Protein AF-A0A7V9THM0-F1 (afdb_monomer)

Secondary structure (DSSP, 8-state):
------SHHHHHHHHHHHHHHHHHHHTTS--TTSSS---TT---HHHHHHHHHHHHTS-TT--EEE-HHHHTTSPP-TTEEESSSTT--TT-EEEEETT--TTS-HHHHHHHHHHHHHHHHTTSEEEEEEETTEEEEEEE------

Nearest PDB structures (foldseek):
  9e71-assembly1_BW  TM=4.879E-01  e=3.761E-01  Pyrobaculum calidifontis JCM 11548
  8rod-assembly1_B  TM=6.590E-01  e=3.136E+00  Homo sapiens
  8ro6-assembly1_B  TM=6.345E-01  e=3.136E+00  Homo sapiens
  8roa-assembly2_D  TM=6.406E-01  e=2.747E+00  Homo sapiens
  8cbj-assembly1_Z  TM=5.060E-01  e=6.946E+00  Saccharomyces cerevisiae W303

Structure (mmCIF, N/CA/C/O backbone):
data_AF-A0A7V9THM0-F1
#
_entry.id   AF-A0A7V9THM0-F1
#
loop_
_atom_site.group_PDB
_atom_site.id
_atom_site.type_symbol
_atom_site.label_atom_id
_atom_site.label_alt_id
_atom_site.label_comp_id
_atom_site.label_asym_id
_ato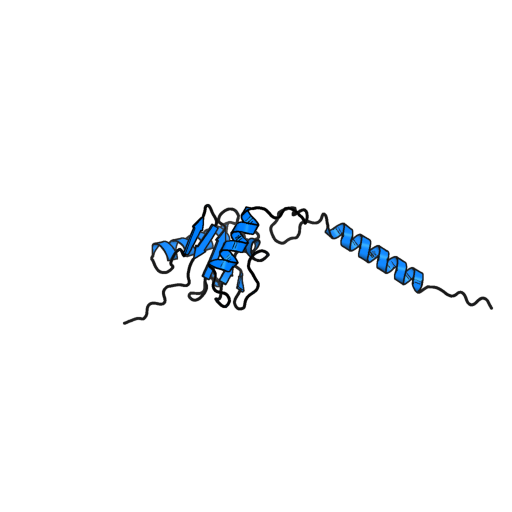m_site.label_entity_id
_atom_site.label_seq_id
_atom_site.pdbx_PDB_ins_code
_atom_site.Cartn_x
_atom_site.Cartn_y
_atom_site.Cartn_z
_atom_site.occupancy
_atom_site.B_iso_or_equiv
_atom_site.auth_seq_id
_atom_site.auth_comp_id
_atom_site.auth_asym_id
_atom_site.auth_atom_id
_atom_site.pdbx_PDB_model_num
ATOM 1 N N . MET A 1 1 ? 18.138 -20.534 -65.383 1.00 47.19 1 MET A N 1
ATOM 2 C CA . MET A 1 1 ? 17.119 -20.018 -64.445 1.00 47.19 1 MET A CA 1
ATOM 3 C C . MET A 1 1 ? 17.629 -20.231 -63.028 1.00 47.19 1 MET A C 1
ATOM 5 O O . MET A 1 1 ? 17.549 -21.337 -62.517 1.00 47.19 1 MET A O 1
ATOM 9 N N . LEU A 1 2 ? 18.263 -19.213 -62.441 1.00 48.56 2 LEU A N 1
ATOM 10 C CA . LEU A 1 2 ? 18.736 -19.262 -61.057 1.00 48.56 2 LEU A CA 1
ATOM 11 C C . LEU A 1 2 ? 17.566 -18.887 -60.153 1.00 48.56 2 LEU A C 1
ATOM 13 O O . LEU A 1 2 ? 17.201 -17.717 -60.057 1.00 48.56 2 LEU A O 1
ATOM 17 N N . ASN A 1 3 ? 16.968 -19.899 -59.534 1.00 49.38 3 ASN A N 1
ATOM 18 C CA . ASN A 1 3 ? 15.994 -19.730 -58.471 1.00 49.38 3 ASN A CA 1
ATOM 19 C C . ASN A 1 3 ? 16.747 -19.157 -57.257 1.00 49.38 3 ASN A C 1
ATOM 21 O O . ASN A 1 3 ? 17.329 -19.900 -56.468 1.00 49.38 3 ASN A O 1
ATOM 25 N N . ARG A 1 4 ? 16.853 -17.821 -57.180 1.00 58.12 4 ARG A N 1
ATOM 26 C CA . ARG A 1 4 ? 17.402 -17.098 -56.024 1.00 58.12 4 ARG A CA 1
ATOM 27 C C . ARG A 1 4 ? 16.410 -17.253 -54.875 1.00 58.12 4 ARG A C 1
ATOM 29 O O . ARG A 1 4 ? 15.607 -16.364 -54.606 1.00 58.12 4 ARG A O 1
ATOM 36 N N . GLY A 1 5 ? 16.467 -18.398 -54.206 1.00 63.19 5 GLY A N 1
ATOM 37 C CA . GLY A 1 5 ? 15.947 -18.517 -52.857 1.00 63.19 5 GLY A CA 1
ATOM 38 C C . GLY A 1 5 ? 16.688 -17.506 -51.989 1.00 63.19 5 GLY A C 1
ATOM 39 O O . GLY A 1 5 ? 17.864 -17.706 -51.702 1.00 63.19 5 GLY A O 1
ATOM 40 N N . TRP A 1 6 ? 16.029 -16.380 -51.695 1.00 59.69 6 TRP A N 1
ATOM 41 C CA . TRP A 1 6 ? 15.771 -15.892 -50.332 1.00 59.69 6 TRP A CA 1
ATOM 42 C C . TRP A 1 6 ? 15.550 -14.375 -50.257 1.00 59.69 6 TRP A C 1
ATOM 44 O O . TRP A 1 6 ? 16.461 -13.583 -50.520 1.00 59.69 6 TRP A O 1
ATOM 54 N N . PRO A 1 7 ? 14.379 -13.983 -49.733 1.00 64.69 7 PRO A N 1
ATOM 55 C CA . PRO A 1 7 ? 14.254 -12.836 -48.837 1.00 64.69 7 PRO A CA 1
ATOM 56 C C . PRO A 1 7 ? 13.827 -13.216 -47.403 1.00 64.69 7 PRO A C 1
ATOM 58 O O . PRO A 1 7 ? 14.033 -12.417 -46.491 1.00 64.69 7 PRO A O 1
ATOM 61 N N . GLU A 1 8 ? 13.268 -14.410 -47.180 1.00 70.06 8 GLU A N 1
ATOM 62 C CA . GLU A 1 8 ? 12.548 -14.753 -45.941 1.00 70.06 8 GLU A CA 1
ATOM 63 C C . GLU A 1 8 ? 13.461 -14.900 -44.722 1.00 70.06 8 GLU A C 1
ATOM 65 O O . GLU A 1 8 ? 13.230 -14.264 -43.699 1.00 70.06 8 GLU A O 1
ATOM 70 N N . ASP A 1 9 ? 14.568 -15.622 -44.818 1.00 76.75 9 ASP A N 1
ATOM 71 C CA . ASP A 1 9 ? 15.423 -15.856 -43.650 1.00 76.75 9 ASP A CA 1
ATOM 72 C C . ASP A 1 9 ? 16.258 -14.636 -43.265 1.00 76.75 9 ASP A C 1
ATOM 74 O O . ASP A 1 9 ? 16.651 -14.476 -42.111 1.00 76.75 9 ASP A O 1
ATOM 78 N N . ARG A 1 10 ? 16.499 -13.724 -44.216 1.00 80.00 10 ARG A N 1
ATOM 79 C CA . ARG A 1 10 ? 17.052 -12.401 -43.898 1.00 80.00 10 ARG A CA 1
ATOM 80 C C . ARG A 1 10 ? 16.038 -11.575 -43.118 1.00 80.00 10 ARG A C 1
ATOM 82 O O . ARG A 1 10 ? 16.434 -10.874 -42.194 1.00 80.00 10 ARG A O 1
ATOM 89 N N . ALA A 1 11 ? 14.754 -11.671 -43.459 1.00 81.62 11 ALA A N 1
ATOM 90 C CA . ALA A 1 11 ? 13.695 -11.019 -42.701 1.00 81.62 11 ALA A CA 1
ATOM 91 C C . ALA A 1 11 ? 13.560 -11.625 -41.295 1.00 81.62 11 ALA A C 1
ATOM 93 O O . ALA A 1 11 ? 13.486 -10.874 -40.327 1.00 81.62 11 ALA A O 1
ATOM 94 N N . VAL A 1 12 ? 13.631 -12.955 -41.161 1.00 85.25 12 VAL A N 1
ATOM 95 C CA . VAL A 1 12 ? 13.626 -13.642 -39.857 1.00 85.25 12 VAL A CA 1
ATOM 96 C C . VAL A 1 12 ? 14.840 -13.245 -39.016 1.00 85.25 12 VAL A C 1
ATOM 98 O O . VAL A 1 12 ? 14.688 -12.903 -37.845 1.00 85.25 12 VAL A O 1
ATOM 101 N N . LEU A 1 13 ? 16.037 -13.216 -39.607 1.00 87.81 13 LEU A N 1
ATOM 102 C CA . LEU A 1 13 ? 17.255 -12.793 -38.916 1.00 87.81 13 LEU A CA 1
ATOM 103 C C . LEU A 1 13 ? 17.184 -11.322 -38.483 1.00 87.81 13 LEU A C 1
ATOM 105 O O . LEU A 1 13 ? 17.540 -11.001 -37.351 1.00 87.81 13 LEU A O 1
ATOM 109 N N . MET A 1 14 ? 16.708 -10.427 -39.355 1.00 89.94 14 MET A N 1
ATOM 110 C CA . MET A 1 14 ? 16.537 -9.012 -39.013 1.00 89.94 14 MET A CA 1
ATOM 111 C C . MET A 1 14 ? 15.486 -8.812 -37.920 1.00 89.94 14 MET A C 1
ATOM 113 O O . MET A 1 14 ? 15.704 -7.998 -37.025 1.00 89.94 14 MET A O 1
ATOM 117 N N . LEU A 1 15 ? 14.390 -9.574 -37.945 1.00 88.88 15 LEU A N 1
ATOM 118 C CA . LEU A 1 15 ? 13.378 -9.547 -36.895 1.00 88.88 15 LEU A CA 1
ATOM 119 C C . LEU A 1 15 ? 13.956 -10.029 -35.561 1.00 88.88 15 LEU A C 1
ATOM 121 O O . LEU A 1 15 ? 13.795 -9.348 -34.554 1.00 88.88 15 LEU A O 1
ATOM 125 N N . ALA A 1 16 ? 14.685 -11.147 -35.555 1.00 91.38 16 ALA A N 1
ATOM 126 C CA . ALA A 1 16 ? 15.323 -11.674 -34.352 1.00 91.38 16 ALA A CA 1
ATOM 127 C C . ALA A 1 16 ? 16.328 -10.675 -33.758 1.00 91.38 16 ALA A C 1
ATOM 129 O O . ALA A 1 16 ? 16.293 -10.406 -32.557 1.00 91.38 16 ALA A O 1
ATOM 130 N N . LEU A 1 17 ? 17.180 -10.073 -34.597 1.00 94.44 17 LEU A N 1
ATOM 131 C CA . LEU A 1 17 ? 18.117 -9.032 -34.171 1.00 94.44 17 LEU A CA 1
ATOM 132 C C . LEU A 1 17 ? 17.382 -7.819 -33.599 1.00 94.44 17 LEU A C 1
ATOM 134 O O . LEU A 1 17 ? 17.738 -7.357 -32.519 1.00 94.44 17 LEU A O 1
ATOM 138 N N . PHE A 1 18 ? 16.326 -7.349 -34.267 1.00 93.19 18 PHE A N 1
ATOM 139 C CA . PHE A 1 18 ? 15.513 -6.238 -33.783 1.00 93.19 18 PHE A CA 1
ATOM 140 C C . PHE A 1 18 ? 14.880 -6.546 -32.419 1.00 93.19 18 PHE A C 1
ATOM 142 O O . PHE A 1 18 ? 15.001 -5.742 -31.497 1.00 93.19 18 PHE A O 1
ATOM 149 N N . THR A 1 19 ? 14.274 -7.724 -32.245 1.00 87.38 19 THR A N 1
ATOM 150 C CA . THR A 1 19 ? 13.676 -8.144 -30.970 1.00 87.38 19 THR A CA 1
ATOM 151 C C . THR A 1 19 ? 14.718 -8.238 -29.856 1.00 87.38 19 THR A C 1
ATOM 153 O O . THR A 1 19 ? 14.470 -7.746 -28.756 1.00 87.38 19 THR A O 1
ATOM 156 N N . ILE A 1 20 ? 15.898 -8.803 -30.133 1.00 92.38 20 ILE A N 1
ATOM 157 C CA . ILE A 1 20 ? 16.998 -8.877 -29.160 1.00 92.38 20 ILE A CA 1
ATOM 158 C C . ILE A 1 20 ? 17.480 -7.471 -28.794 1.00 92.38 20 ILE A C 1
ATOM 160 O O . ILE A 1 20 ? 17.639 -7.172 -27.614 1.00 92.38 20 ILE A O 1
ATOM 164 N N . THR A 1 21 ? 17.681 -6.584 -29.772 1.00 88.88 21 THR A N 1
ATOM 165 C CA . THR A 1 21 ? 18.115 -5.204 -29.516 1.00 88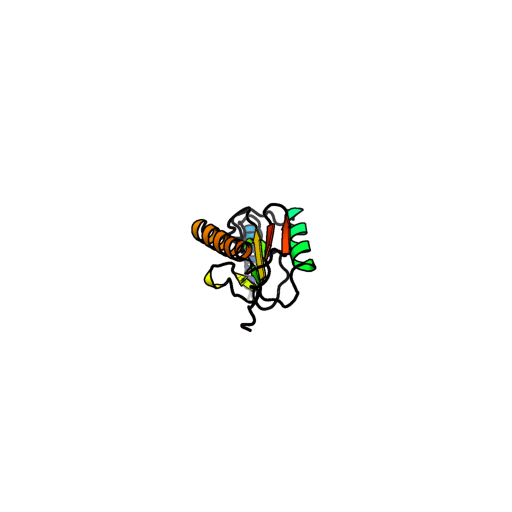.88 21 THR A CA 1
ATOM 166 C C . THR A 1 21 ? 17.087 -4.434 -28.692 1.00 88.88 21 THR A C 1
ATOM 168 O O . THR A 1 21 ? 17.469 -3.781 -27.724 1.00 88.88 21 THR A O 1
ATOM 171 N N . VAL A 1 22 ? 15.794 -4.539 -29.015 1.00 85.69 22 VAL A N 1
ATOM 172 C CA . VAL A 1 22 ? 14.719 -3.899 -28.241 1.00 85.69 22 VAL A CA 1
ATOM 173 C C . VAL A 1 22 ? 14.655 -4.469 -26.822 1.00 85.69 22 VAL A C 1
ATOM 175 O O . VAL A 1 22 ? 14.608 -3.694 -25.869 1.00 85.69 22 VAL A O 1
ATOM 178 N N . GLY A 1 23 ? 14.730 -5.793 -26.655 1.00 78.88 23 GLY A N 1
ATOM 179 C CA . GLY A 1 23 ? 14.740 -6.434 -25.336 1.00 78.88 23 GLY A CA 1
ATOM 180 C C . GLY A 1 23 ? 15.944 -6.021 -24.484 1.00 78.88 23 GLY A C 1
ATOM 181 O O . GLY A 1 23 ? 15.787 -5.657 -23.322 1.00 78.88 23 GLY A O 1
ATOM 182 N N . MET A 1 24 ? 17.143 -5.981 -25.071 1.00 83.31 24 MET A N 1
ATOM 183 C CA . MET A 1 24 ? 18.360 -5.528 -24.386 1.00 83.31 24 MET A CA 1
ATOM 184 C C . MET A 1 24 ? 18.316 -4.031 -24.057 1.00 83.31 24 MET A C 1
ATOM 186 O O . MET A 1 24 ? 18.787 -3.625 -22.998 1.00 83.31 24 MET A O 1
ATOM 190 N N . ALA A 1 25 ? 17.717 -3.208 -24.924 1.00 79.06 25 ALA A N 1
ATOM 191 C CA . ALA A 1 25 ? 17.534 -1.780 -24.679 1.00 79.06 25 ALA A CA 1
ATOM 192 C C . ALA A 1 25 ? 16.554 -1.499 -23.530 1.00 79.06 25 ALA A C 1
ATOM 194 O O . ALA A 1 25 ? 16.678 -0.463 -22.883 1.00 79.06 25 ALA A O 1
ATOM 195 N N . GLN A 1 26 ? 15.623 -2.413 -23.238 1.00 69.25 26 GLN A N 1
ATOM 196 C CA . GLN A 1 26 ? 14.708 -2.293 -22.100 1.00 69.25 26 GLN A CA 1
ATOM 197 C C . GLN A 1 26 ? 15.377 -2.578 -20.747 1.00 69.25 26 GLN A C 1
ATOM 199 O O . GLN A 1 26 ? 14.920 -2.047 -19.741 1.00 69.25 26 GLN A O 1
ATOM 204 N N . ILE A 1 27 ? 16.475 -3.344 -20.705 1.00 63.22 27 ILE A N 1
A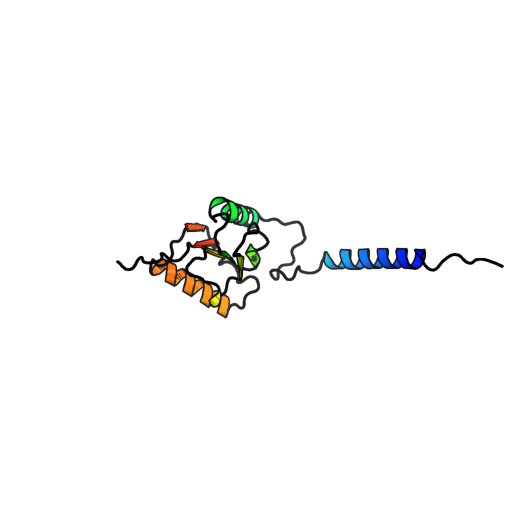TOM 205 C CA . ILE A 1 27 ? 17.200 -3.673 -19.462 1.00 63.22 27 ILE A CA 1
ATOM 206 C C . ILE A 1 27 ? 17.676 -2.421 -18.693 1.00 63.22 27 ILE A C 1
ATOM 208 O O . ILE A 1 27 ? 17.476 -2.370 -17.480 1.00 63.22 27 ILE A O 1
ATOM 212 N N . PRO A 1 28 ? 18.299 -1.405 -19.328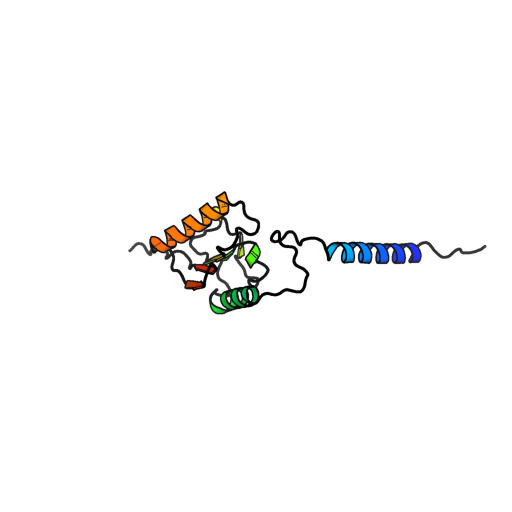 1.00 56.09 28 PRO A N 1
ATOM 213 C CA . PRO A 1 28 ? 18.709 -0.181 -18.636 1.00 56.09 28 PRO A CA 1
ATOM 214 C C . PRO A 1 28 ? 17.592 0.864 -18.500 1.00 56.09 28 PRO A C 1
ATOM 216 O O . PRO A 1 28 ? 17.812 1.899 -17.862 1.00 56.09 28 PRO A O 1
ATOM 219 N N . MET A 1 29 ? 16.426 0.662 -19.125 1.00 54.50 29 MET A N 1
ATOM 220 C CA . MET A 1 29 ? 15.332 1.624 -19.017 1.00 54.50 29 MET A CA 1
ATOM 221 C C . MET A 1 29 ? 14.712 1.533 -17.620 1.00 54.50 29 MET A C 1
ATOM 223 O O . MET A 1 29 ? 14.456 0.433 -17.133 1.00 54.50 29 MET A O 1
ATOM 227 N N . PRO A 1 30 ? 14.439 2.670 -16.956 1.00 50.19 30 PRO A N 1
ATOM 228 C CA . PRO A 1 30 ? 13.699 2.647 -15.706 1.00 50.19 30 PRO A CA 1
ATOM 229 C C . PRO A 1 30 ? 12.337 2.011 -15.981 1.00 50.19 30 PRO A C 1
ATOM 231 O O . PRO A 1 30 ? 11.548 2.534 -16.773 1.00 50.19 30 PRO A O 1
ATOM 234 N N . THR A 1 31 ? 12.046 0.880 -15.337 1.00 53.09 31 THR A N 1
ATOM 235 C CA . THR A 1 31 ? 10.678 0.375 -15.283 1.00 53.09 31 THR A CA 1
ATOM 236 C C . THR A 1 31 ? 9.851 1.486 -14.661 1.00 53.09 31 THR A C 1
ATOM 238 O O . THR A 1 31 ? 10.096 1.880 -13.522 1.00 53.09 31 THR A O 1
ATOM 241 N N . ARG A 1 32 ? 8.917 2.043 -15.435 1.00 42.69 32 ARG A N 1
ATOM 242 C CA . ARG A 1 32 ? 8.132 3.258 -15.140 1.00 42.69 32 ARG A CA 1
ATOM 243 C C . ARG A 1 32 ? 7.259 3.149 -13.874 1.00 42.69 32 ARG A C 1
ATOM 245 O O . ARG A 1 32 ? 6.451 4.029 -13.607 1.00 42.69 32 ARG A O 1
ATOM 252 N N . SER A 1 33 ? 7.424 2.065 -13.121 1.00 47.53 33 SER A N 1
ATOM 253 C CA . SER A 1 33 ? 6.586 1.601 -12.033 1.00 47.53 33 SER A CA 1
ATOM 254 C C . SER A 1 33 ? 6.885 2.248 -10.672 1.00 47.53 33 SER A C 1
ATOM 256 O O . SER A 1 33 ? 6.124 2.054 -9.738 1.00 47.53 33 SER A O 1
ATOM 258 N N . ASP A 1 34 ? 7.983 2.987 -10.499 1.00 45.31 34 ASP A N 1
ATOM 259 C CA . ASP A 1 34 ? 8.265 3.646 -9.207 1.00 45.31 34 ASP A CA 1
ATOM 260 C C . ASP A 1 34 ? 9.289 4.798 -9.245 1.00 45.31 34 ASP A C 1
ATOM 262 O O . ASP A 1 34 ? 9.607 5.357 -8.196 1.00 45.31 34 ASP A O 1
ATOM 266 N N . GLY A 1 35 ? 9.810 5.175 -10.420 1.00 45.09 35 GLY A N 1
ATOM 267 C CA . GLY A 1 35 ? 10.807 6.247 -10.552 1.00 45.09 35 GLY A CA 1
ATOM 268 C C . GLY A 1 35 ? 12.227 5.869 -10.108 1.00 45.09 35 GLY A C 1
ATOM 269 O O . GLY A 1 35 ? 13.118 6.713 -10.177 1.00 45.09 35 GLY A O 1
ATOM 270 N N . ASN A 1 36 ? 12.473 4.614 -9.715 1.00 47.94 36 ASN A N 1
ATOM 271 C CA . ASN A 1 36 ? 13.807 4.128 -9.372 1.00 47.94 36 ASN A CA 1
ATOM 272 C C . ASN A 1 36 ? 14.419 3.344 -10.543 1.00 47.94 36 ASN A C 1
ATOM 274 O O . ASN A 1 36 ? 13.749 2.551 -11.206 1.00 47.94 36 ASN A O 1
ATOM 278 N N . ARG A 1 37 ? 15.727 3.516 -10.787 1.00 49.25 37 ARG A N 1
ATOM 279 C CA . ARG A 1 37 ? 16.497 2.596 -11.643 1.00 49.25 37 ARG A CA 1
ATOM 280 C C . ARG A 1 37 ? 16.623 1.261 -10.914 1.00 49.25 37 ARG A C 1
ATOM 282 O O . ARG A 1 37 ? 17.593 1.032 -10.199 1.00 49.25 37 ARG A O 1
ATOM 289 N N . ARG A 1 38 ? 15.640 0.380 -11.080 1.00 50.88 38 ARG A N 1
ATOM 290 C CA . ARG A 1 38 ? 15.782 -1.011 -10.661 1.00 50.88 38 ARG A CA 1
ATOM 291 C C . ARG A 1 38 ? 16.671 -1.704 -11.685 1.00 50.88 38 ARG A C 1
ATOM 293 O O . ARG A 1 38 ? 16.201 -2.111 -12.741 1.00 50.88 38 ARG A O 1
ATOM 300 N N . PHE A 1 39 ? 17.961 -1.853 -11.378 1.00 49.88 39 PHE A N 1
ATOM 301 C CA . PHE A 1 39 ? 18.659 -3.017 -11.917 1.00 49.88 39 PHE A CA 1
ATOM 302 C C . PHE A 1 39 ? 17.820 -4.245 -11.521 1.00 49.88 39 PHE A C 1
ATOM 304 O O . PHE A 1 39 ? 17.359 -4.289 -10.377 1.00 49.88 39 PHE A O 1
ATOM 311 N N . PRO A 1 40 ? 17.583 -5.214 -12.420 1.00 51.75 40 PRO A N 1
ATOM 312 C CA . PRO A 1 40 ? 16.591 -6.282 -12.234 1.00 51.75 40 PRO A CA 1
ATOM 313 C C . PRO A 1 40 ? 16.839 -7.243 -11.048 1.00 51.75 40 PRO A C 1
ATOM 315 O O . PRO A 1 40 ? 16.192 -8.280 -10.967 1.00 51.75 40 PRO A O 1
ATOM 318 N N . VAL A 1 41 ? 17.763 -6.940 -10.130 1.00 51.44 41 VAL A N 1
ATOM 319 C CA . VAL A 1 41 ? 18.330 -7.909 -9.183 1.00 51.44 41 VAL A CA 1
ATOM 320 C C . VAL A 1 41 ? 18.307 -7.458 -7.718 1.00 51.44 41 VAL A C 1
ATOM 322 O O . VAL A 1 41 ? 18.421 -8.309 -6.842 1.00 51.44 41 VAL A O 1
ATOM 325 N N . GLU A 1 42 ? 18.122 -6.176 -7.386 1.00 62.38 42 GLU A N 1
ATOM 326 C CA . GLU A 1 42 ? 18.217 -5.769 -5.973 1.00 62.38 42 GLU A CA 1
ATOM 327 C C . GLU A 1 42 ? 16.867 -5.883 -5.250 1.00 62.38 42 GLU A C 1
ATOM 329 O O . GLU A 1 42 ? 16.192 -4.899 -4.955 1.00 62.38 42 GLU A O 1
ATOM 334 N N . VAL A 1 43 ? 16.454 -7.125 -4.979 1.00 69.12 43 VAL A N 1
ATOM 335 C CA . VAL A 1 43 ? 15.397 -7.404 -4.000 1.00 69.12 43 VAL A CA 1
ATOM 336 C C . VAL A 1 43 ? 15.936 -7.017 -2.629 1.00 69.12 43 VAL A C 1
ATOM 338 O O . VAL A 1 43 ? 16.845 -7.659 -2.101 1.00 69.12 43 VAL A O 1
ATOM 341 N N . THR A 1 44 ? 15.389 -5.958 -2.040 1.00 81.44 44 THR A N 1
ATOM 342 C CA . THR A 1 44 ? 15.864 -5.487 -0.739 1.00 81.44 44 THR A CA 1
ATOM 343 C C . THR A 1 44 ? 15.232 -6.291 0.400 1.00 81.44 44 THR A C 1
ATOM 345 O O . THR A 1 44 ? 14.132 -6.835 0.278 1.00 81.44 44 THR A O 1
ATOM 348 N N . ALA A 1 45 ? 15.875 -6.305 1.572 1.00 85.38 45 ALA A N 1
ATOM 349 C CA . ALA A 1 45 ? 15.272 -6.868 2.786 1.00 85.38 45 ALA A CA 1
ATOM 350 C C . ALA A 1 45 ? 13.924 -6.201 3.132 1.00 85.38 45 ALA A C 1
ATOM 352 O O . ALA A 1 45 ? 13.041 -6.837 3.705 1.00 85.38 45 ALA A O 1
ATOM 353 N N . ARG A 1 46 ? 13.740 -4.929 2.747 1.00 85.38 46 ARG A N 1
ATOM 354 C CA . ARG A 1 46 ? 12.469 -4.213 2.904 1.00 85.38 46 ARG A CA 1
ATOM 355 C C . ARG A 1 46 ? 11.389 -4.770 1.981 1.00 85.38 46 ARG A C 1
ATOM 357 O O . ARG A 1 46 ? 10.247 -4.871 2.410 1.00 85.38 46 ARG A O 1
ATOM 364 N N . ASP A 1 47 ? 11.732 -5.157 0.757 1.00 84.94 47 ASP A N 1
ATOM 365 C CA . ASP A 1 47 ? 10.774 -5.758 -0.177 1.00 84.94 47 ASP A CA 1
ATOM 366 C C . ASP A 1 47 ? 10.356 -7.157 0.272 1.00 84.94 47 ASP A C 1
ATOM 368 O O . ASP A 1 47 ? 9.166 -7.463 0.270 1.00 84.94 47 ASP A O 1
ATOM 372 N N . LEU A 1 48 ? 11.303 -7.967 0.760 1.00 87.00 48 LEU A N 1
ATOM 373 C CA . LEU A 1 48 ? 10.989 -9.256 1.389 1.00 87.00 48 LEU A CA 1
ATOM 374 C C . LEU A 1 48 ? 10.088 -9.082 2.613 1.00 87.00 48 LEU A C 1
ATOM 376 O O . LEU A 1 48 ? 9.147 -9.848 2.808 1.00 87.00 48 LEU A O 1
ATOM 380 N N . TYR A 1 49 ? 10.342 -8.050 3.414 1.00 90.56 49 TYR A N 1
ATOM 381 C CA . TYR A 1 49 ? 9.518 -7.742 4.571 1.00 90.56 49 TYR A CA 1
ATOM 382 C C . TYR A 1 49 ? 8.099 -7.299 4.184 1.00 90.56 49 TYR A C 1
ATOM 384 O O . TYR A 1 49 ? 7.125 -7.811 4.732 1.00 90.56 49 TYR A O 1
ATOM 392 N N . ARG A 1 50 ? 7.963 -6.400 3.200 1.00 91.31 50 ARG A N 1
ATOM 393 C CA . ARG A 1 50 ? 6.665 -5.989 2.639 1.00 91.31 50 ARG A CA 1
ATOM 394 C C . ARG A 1 50 ? 5.900 -7.194 2.075 1.00 91.31 50 ARG A C 1
ATOM 396 O O . ARG A 1 50 ? 4.705 -7.316 2.323 1.00 91.31 50 ARG A O 1
ATOM 403 N N . LEU A 1 51 ? 6.589 -8.100 1.372 1.00 90.75 51 LEU A N 1
ATOM 404 C CA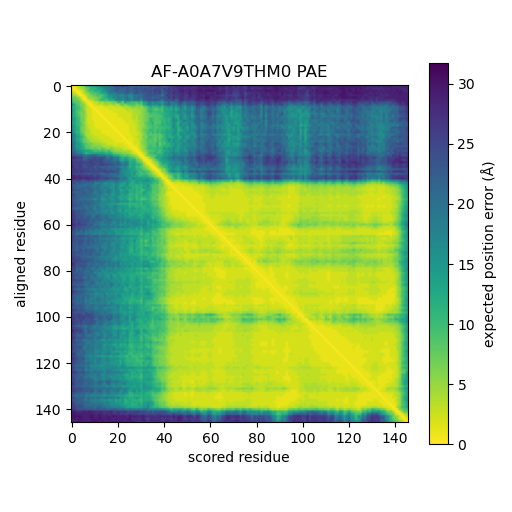 . LEU A 1 51 ? 6.014 -9.345 0.849 1.00 90.75 51 LEU A CA 1
ATOM 405 C C . LEU A 1 51 ? 5.502 -10.243 1.974 1.00 90.75 51 LEU A C 1
ATOM 407 O O . LEU A 1 51 ? 4.427 -10.824 1.853 1.00 90.75 51 LEU A O 1
ATOM 411 N N . GLN A 1 52 ? 6.280 -10.374 3.049 1.00 92.62 52 GLN A N 1
ATOM 412 C CA . GLN A 1 52 ? 5.905 -11.175 4.206 1.00 92.62 52 GLN A CA 1
ATOM 413 C C . GLN A 1 52 ? 4.626 -10.631 4.846 1.00 92.62 52 GLN A C 1
ATOM 415 O O . GLN A 1 52 ? 3.659 -11.378 4.937 1.00 92.62 52 GLN A O 1
ATOM 420 N N . VAL A 1 53 ? 4.586 -9.334 5.169 1.00 93.06 53 VAL A N 1
ATOM 421 C CA . VAL A 1 53 ? 3.395 -8.653 5.715 1.00 93.06 53 VAL A CA 1
ATOM 422 C C . VAL A 1 53 ? 2.183 -8.852 4.800 1.00 93.06 53 VAL A C 1
ATOM 424 O O . VAL A 1 53 ? 1.106 -9.236 5.249 1.00 93.06 53 VAL A O 1
ATOM 427 N N . ALA A 1 54 ? 2.361 -8.691 3.486 1.00 91.62 54 ALA A N 1
ATOM 428 C CA . ALA A 1 54 ? 1.280 -8.858 2.515 1.00 91.62 54 ALA A CA 1
ATOM 429 C C . ALA A 1 54 ? 0.734 -10.293 2.397 1.00 91.62 54 ALA A C 1
ATOM 431 O O . ALA A 1 54 ? -0.353 -10.497 1.847 1.00 91.62 54 ALA A O 1
ATOM 432 N N . ARG A 1 55 ? 1.501 -11.288 2.852 1.00 90.50 55 ARG A N 1
ATOM 433 C CA . ARG A 1 55 ? 1.111 -12.703 2.872 1.00 90.50 55 ARG A CA 1
ATOM 434 C C . ARG A 1 55 ? 0.546 -13.137 4.218 1.00 90.50 55 ARG A C 1
ATOM 436 O O . ARG A 1 55 ? -0.299 -14.023 4.232 1.00 90.50 55 ARG A O 1
ATOM 443 N N . THR A 1 56 ? 1.041 -12.577 5.320 1.00 91.19 56 THR A N 1
ATOM 444 C CA . THR A 1 56 ? 0.657 -12.999 6.673 1.00 91.19 56 THR A CA 1
ATOM 445 C C . THR A 1 56 ? -0.524 -12.209 7.214 1.00 91.19 56 THR A C 1
ATOM 447 O O . THR A 1 56 ? -1.403 -12.797 7.837 1.00 91.19 56 THR A O 1
ATOM 450 N N . ASP A 1 57 ? -0.565 -10.903 6.949 1.00 92.12 57 ASP A N 1
ATOM 451 C CA . ASP A 1 57 ? -1.447 -9.986 7.678 1.00 92.12 57 ASP A CA 1
ATOM 452 C C . ASP A 1 57 ? -2.625 -9.505 6.816 1.00 92.12 57 ASP A C 1
ATOM 454 O O . ASP A 1 57 ? -3.680 -9.143 7.336 1.00 92.12 57 ASP A O 1
ATOM 458 N N . LEU A 1 58 ? -2.461 -9.520 5.488 1.00 91.00 58 LEU A N 1
ATOM 459 C CA . LEU A 1 58 ? -3.513 -9.201 4.522 1.00 91.00 58 LEU A CA 1
ATOM 460 C C . LEU A 1 58 ? -4.318 -10.465 4.155 1.00 91.00 58 LEU A C 1
ATOM 462 O O . LEU A 1 58 ? -3.748 -11.365 3.527 1.00 91.00 58 LEU A O 1
ATOM 466 N N . PRO A 1 59 ? -5.637 -10.526 4.429 1.00 90.12 59 PRO A N 1
ATOM 467 C CA . PRO A 1 59 ? -6.462 -11.673 4.048 1.00 90.12 59 PRO A CA 1
ATOM 468 C C . PRO A 1 59 ? -6.461 -11.912 2.532 1.00 90.12 59 PRO A C 1
ATOM 470 O O . PRO A 1 59 ? -6.460 -10.960 1.749 1.00 90.12 59 PRO A O 1
ATOM 473 N N . ALA A 1 60 ? -6.469 -13.182 2.115 1.00 86.69 60 ALA A N 1
ATOM 474 C CA . ALA A 1 60 ? -6.247 -13.579 0.720 1.00 86.69 60 ALA A CA 1
ATOM 475 C C . ALA A 1 60 ? -7.256 -12.969 -0.272 1.00 86.69 60 ALA A C 1
ATOM 477 O O . ALA A 1 60 ? -6.841 -12.508 -1.331 1.00 86.69 60 ALA A O 1
ATOM 478 N N . ASP A 1 61 ? -8.534 -12.894 0.106 1.00 87.25 61 ASP A N 1
ATOM 479 C CA . ASP A 1 61 ? -9.636 -12.457 -0.768 1.00 87.25 61 ASP A CA 1
ATOM 480 C C . ASP A 1 61 ? -10.224 -11.091 -0.380 1.00 87.25 61 ASP A C 1
ATOM 482 O O . ASP A 1 61 ? -11.287 -10.702 -0.863 1.00 87.25 61 ASP A O 1
ATOM 486 N N . ALA A 1 62 ? -9.564 -10.357 0.520 1.00 89.06 62 ALA A N 1
ATOM 487 C CA . ALA A 1 62 ? -10.056 -9.052 0.941 1.00 89.06 62 ALA A CA 1
ATOM 488 C C . ALA A 1 62 ? -9.712 -7.959 -0.087 1.00 89.06 62 ALA A C 1
ATOM 490 O O . ALA A 1 62 ? -8.579 -7.930 -0.588 1.00 89.06 62 ALA A O 1
ATOM 491 N N . PRO A 1 63 ? -10.640 -7.017 -0.355 1.00 94.00 63 PRO A N 1
ATOM 492 C CA . PRO A 1 63 ? -10.332 -5.844 -1.154 1.00 94.00 63 PRO A CA 1
ATOM 493 C C . PRO A 1 63 ? -9.253 -5.016 -0.455 1.00 94.00 63 PRO A C 1
ATOM 495 O O . PRO A 1 63 ? -9.237 -4.878 0.773 1.00 94.00 63 PRO A O 1
ATOM 498 N N . VAL A 1 64 ? -8.330 -4.473 -1.240 1.00 95.44 64 VAL A N 1
ATOM 499 C CA . VAL A 1 64 ? -7.186 -3.729 -0.720 1.00 95.44 64 VAL A CA 1
ATOM 500 C C . VAL A 1 64 ? -6.887 -2.531 -1.608 1.00 95.44 64 VAL A C 1
ATOM 502 O 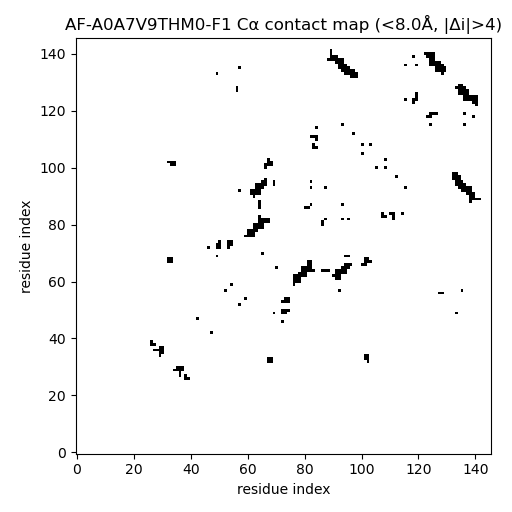O . VAL A 1 64 ? -6.709 -2.668 -2.815 1.00 95.44 64 VAL A O 1
ATOM 505 N N . ALA A 1 65 ? -6.795 -1.354 -1.000 1.00 96.12 65 ALA A N 1
ATOM 506 C CA . ALA A 1 65 ? -6.246 -0.158 -1.613 1.00 96.12 65 ALA A CA 1
ATOM 507 C C . ALA A 1 65 ? -4.738 -0.129 -1.344 1.00 96.12 65 ALA A C 1
ATOM 509 O O . ALA A 1 65 ? -4.308 -0.062 -0.188 1.00 96.12 65 ALA A O 1
ATOM 510 N N . LEU A 1 66 ? -3.927 -0.210 -2.400 1.00 93.12 66 LEU A N 1
ATOM 511 C CA . LEU A 1 66 ? -2.477 -0.314 -2.271 1.00 93.12 66 LEU A CA 1
ATOM 512 C C . LEU A 1 66 ? -1.716 0.703 -3.117 1.00 93.12 66 LEU A C 1
ATOM 514 O O . LEU A 1 66 ? -2.045 1.014 -4.268 1.00 93.12 66 LEU A O 1
ATOM 518 N N . GLN A 1 67 ? -0.657 1.227 -2.515 1.00 92.00 67 GLN A N 1
ATOM 519 C CA . GLN A 1 67 ? 0.235 2.172 -3.162 1.00 92.00 67 GLN A CA 1
ATOM 520 C C . GLN A 1 67 ? 0.984 1.514 -4.323 1.00 92.00 67 GLN A C 1
ATOM 522 O O . GLN A 1 67 ? 1.403 0.365 -4.200 1.00 92.00 67 GLN A O 1
ATOM 527 N N . PHE A 1 68 ? 1.217 2.240 -5.422 1.00 86.69 68 PHE A N 1
ATOM 528 C CA . PHE A 1 68 ? 1.793 1.689 -6.656 1.00 86.69 68 PHE A CA 1
ATOM 529 C C . PHE A 1 68 ? 3.092 0.883 -6.446 1.00 86.69 68 PHE A C 1
ATOM 531 O O . PHE A 1 68 ? 3.225 -0.233 -6.948 1.00 86.69 68 PHE A O 1
ATOM 538 N N . GLY A 1 69 ? 4.002 1.373 -5.596 1.00 83.62 69 GLY A N 1
ATOM 539 C CA . GLY A 1 69 ? 5.250 0.677 -5.252 1.00 83.62 69 GLY A CA 1
ATOM 540 C C . GLY A 1 69 ? 5.076 -0.694 -4.574 1.00 83.62 69 GLY A C 1
ATOM 541 O O . GLY A 1 69 ? 6.014 -1.492 -4.572 1.00 83.62 69 GLY A O 1
ATOM 542 N N . LEU A 1 70 ? 3.891 -0.993 -4.030 1.00 88.94 70 LEU A N 1
ATOM 543 C CA . LEU A 1 70 ? 3.553 -2.254 -3.362 1.00 88.94 70 LEU A CA 1
ATOM 544 C C . LEU A 1 70 ? 2.861 -3.264 -4.291 1.00 88.94 70 LEU A C 1
ATOM 546 O O . LEU A 1 70 ? 2.731 -4.429 -3.912 1.00 88.94 70 LEU A O 1
ATOM 550 N N . TRP A 1 71 ? 2.462 -2.876 -5.508 1.00 88.12 71 TRP A N 1
ATOM 551 C CA . TRP A 1 71 ? 1.783 -3.775 -6.456 1.00 88.12 71 TRP A CA 1
ATOM 552 C C . TRP A 1 71 ? 2.670 -4.925 -6.907 1.00 88.12 71 TRP A C 1
ATOM 554 O O . TRP A 1 71 ? 2.216 -6.058 -6.984 1.00 88.12 71 TRP A O 1
ATOM 564 N N . GLY A 1 72 ? 3.953 -4.650 -7.151 1.00 82.38 72 GLY A N 1
ATOM 565 C CA . GLY A 1 72 ? 4.919 -5.682 -7.539 1.00 82.38 72 GLY A CA 1
ATOM 566 C C . GLY A 1 72 ? 5.303 -6.641 -6.407 1.00 82.38 72 GLY A C 1
ATOM 567 O O . GLY A 1 72 ? 6.044 -7.588 -6.645 1.00 82.38 72 GLY A O 1
ATOM 568 N N . ILE A 1 73 ? 4.842 -6.381 -5.181 1.00 85.06 73 ILE A N 1
ATOM 569 C CA . ILE A 1 73 ? 5.182 -7.147 -3.976 1.00 85.06 73 ILE A CA 1
ATOM 570 C C . ILE A 1 73 ? 3.947 -7.867 -3.424 1.00 85.06 73 ILE A C 1
ATOM 572 O O . ILE A 1 73 ? 4.042 -8.980 -2.917 1.00 85.06 73 ILE A O 1
ATOM 576 N N . THR A 1 74 ? 2.776 -7.248 -3.516 1.00 87.25 74 THR A N 1
ATOM 577 C CA . THR A 1 74 ? 1.536 -7.796 -2.969 1.00 87.25 74 THR A CA 1
ATOM 578 C C . THR A 1 74 ? 1.018 -8.905 -3.889 1.00 87.25 74 THR A C 1
ATOM 580 O O . THR A 1 74 ? 0.820 -8.643 -5.075 1.00 87.25 74 THR A O 1
ATOM 583 N N . PRO A 1 75 ? 0.772 -10.134 -3.387 1.00 87.44 75 PRO A N 1
ATOM 584 C CA . PRO A 1 75 ? 0.177 -11.193 -4.196 1.00 87.44 75 PRO A CA 1
ATOM 585 C C . PRO A 1 75 ? -1.140 -10.741 -4.828 1.00 87.44 75 PRO A C 1
ATOM 587 O O . PRO A 1 75 ? -1.989 -10.175 -4.131 1.00 87.44 75 PRO A O 1
ATOM 590 N N . THR A 1 76 ? -1.289 -11.012 -6.127 1.00 86.06 76 THR A N 1
ATOM 591 C CA . THR A 1 76 ? -2.483 -10.671 -6.904 1.00 86.06 76 THR A CA 1
ATOM 592 C C . THR A 1 76 ? -3.728 -11.297 -6.285 1.00 86.06 76 THR A C 1
ATOM 594 O O . THR A 1 76 ? -3.736 -12.492 -5.996 1.00 86.06 76 THR A O 1
ATOM 597 N N . ARG A 1 77 ? -4.777 -10.490 -6.104 1.00 86.00 77 ARG A N 1
ATOM 598 C CA . ARG A 1 77 ? -6.066 -10.901 -5.535 1.00 86.00 77 ARG A CA 1
ATOM 599 C C . ARG A 1 77 ? -7.226 -10.076 -6.114 1.00 86.00 77 ARG A C 1
ATOM 601 O O . ARG A 1 77 ? -6.977 -8.994 -6.655 1.00 86.00 77 ARG A O 1
ATOM 608 N N . PRO A 1 78 ? -8.480 -10.555 -6.028 1.00 86.69 78 PRO A N 1
ATOM 609 C CA . PRO A 1 78 ? -9.652 -9.760 -6.391 1.00 86.69 78 PRO A CA 1
ATOM 610 C C . PRO A 1 78 ? -9.759 -8.493 -5.530 1.00 86.69 78 PRO A C 1
ATOM 612 O O . PRO A 1 78 ? -9.392 -8.501 -4.359 1.00 86.69 78 PRO A O 1
ATOM 615 N N . GLY A 1 79 ? -10.255 -7.392 -6.101 1.00 90.12 79 GLY A N 1
ATOM 616 C CA . GLY A 1 79 ? -10.469 -6.151 -5.344 1.00 90.12 79 GLY A CA 1
ATOM 617 C C . GLY A 1 79 ? -9.192 -5.382 -4.982 1.00 90.12 79 GLY A C 1
ATOM 618 O O . GLY A 1 79 ? -9.218 -4.558 -4.070 1.00 90.12 79 GLY A O 1
ATOM 619 N N . MET A 1 80 ? -8.076 -5.630 -5.677 1.00 93.44 80 MET A N 1
ATOM 620 C CA . MET A 1 80 ? -6.898 -4.760 -5.611 1.00 93.44 80 MET A CA 1
ATOM 621 C C . MET A 1 80 ? -7.174 -3.435 -6.323 1.00 93.44 80 MET A C 1
ATOM 623 O O . MET A 1 80 ? -7.409 -3.411 -7.532 1.00 93.44 80 MET A O 1
ATOM 627 N N . LEU A 1 81 ? -7.110 -2.337 -5.577 1.00 94.75 81 LEU A N 1
ATOM 628 C CA . LEU A 1 81 ? -7.376 -0.981 -6.043 1.00 94.75 81 LEU A CA 1
ATOM 629 C C . LEU A 1 81 ? -6.152 -0.090 -5.855 1.00 94.75 81 LEU A C 1
ATOM 631 O O . LEU A 1 81 ? -5.349 -0.272 -4.936 1.00 94.75 81 LEU A O 1
ATOM 635 N N . ALA A 1 82 ? -6.003 0.898 -6.738 1.00 93.69 82 ALA A N 1
ATOM 636 C CA . ALA A 1 82 ? -4.949 1.894 -6.595 1.00 93.69 82 ALA A CA 1
ATOM 637 C C . ALA A 1 82 ? -5.249 2.754 -5.374 1.00 93.69 82 ALA A C 1
ATOM 639 O O . ALA A 1 82 ? -6.366 3.253 -5.237 1.00 93.69 82 ALA A O 1
ATOM 640 N N . LEU A 1 83 ? -4.258 2.940 -4.505 1.00 94.62 83 LEU A N 1
ATOM 641 C CA . LEU A 1 83 ? -4.390 3.841 -3.370 1.00 94.62 83 LEU A CA 1
ATOM 642 C C . LEU A 1 83 ? -4.674 5.254 -3.889 1.00 94.62 83 LEU A C 1
ATOM 644 O O . LEU A 1 83 ? -3.828 5.845 -4.542 1.00 94.62 83 LEU A O 1
ATOM 648 N N . THR A 1 84 ? -5.880 5.745 -3.644 1.00 94.38 84 THR A N 1
ATOM 649 C CA . THR A 1 84 ? -6.411 7.074 -3.989 1.00 94.38 84 THR A CA 1
ATOM 650 C C . THR A 1 84 ? -7.543 7.350 -3.006 1.00 94.38 84 THR A C 1
ATOM 652 O O . THR A 1 84 ? -8.058 6.393 -2.422 1.00 94.38 84 THR A O 1
ATOM 655 N N . VAL A 1 85 ? -7.935 8.610 -2.809 1.00 92.19 85 VAL A N 1
ATOM 656 C CA . VAL A 1 85 ? -9.006 8.965 -1.861 1.00 92.19 85 VAL A CA 1
ATOM 657 C C . VAL A 1 85 ? -10.316 8.267 -2.243 1.00 92.19 85 VAL A C 1
ATOM 659 O O . VAL A 1 85 ? -10.998 7.716 -1.384 1.00 92.19 85 VAL A O 1
ATOM 662 N N . GLU A 1 86 ? -10.616 8.193 -3.538 1.00 93.12 86 GLU A N 1
ATOM 663 C CA . GLU A 1 86 ? -11.825 7.572 -4.086 1.00 93.12 86 GLU A CA 1
ATOM 664 C C . GLU A 1 86 ? -11.870 6.057 -3.850 1.00 93.12 86 GLU A C 1
ATOM 666 O O . GLU A 1 86 ? -12.944 5.478 -3.697 1.00 93.12 86 GLU A O 1
ATOM 671 N N . ASN A 1 87 ? -10.703 5.413 -3.789 1.00 94.88 87 ASN A N 1
ATOM 672 C CA . ASN A 1 87 ? -10.579 3.976 -3.560 1.00 94.88 87 ASN A CA 1
ATOM 673 C C . ASN A 1 87 ? -10.358 3.615 -2.082 1.00 94.88 87 ASN A C 1
ATOM 675 O O . ASN A 1 87 ? -10.139 2.439 -1.782 1.00 94.88 87 ASN A O 1
ATOM 679 N N . LEU A 1 88 ? -10.426 4.571 -1.143 1.00 94.38 88 LEU A N 1
ATOM 680 C CA . LEU A 1 88 ? -10.440 4.294 0.303 1.00 94.38 88 LEU A CA 1
ATOM 681 C C . LEU A 1 88 ? -11.803 3.749 0.756 1.00 94.38 88 LEU A C 1
ATOM 683 O O . LEU A 1 88 ? -12.419 4.250 1.701 1.00 94.38 88 LEU A O 1
ATOM 687 N N . LEU A 1 89 ? -12.270 2.698 0.083 1.00 94.25 89 LEU A N 1
ATOM 688 C CA . LEU A 1 89 ? -13.565 2.084 0.338 1.00 94.25 89 LEU A CA 1
ATOM 689 C C . LEU A 1 89 ? -13.659 1.595 1.796 1.00 94.25 89 LEU A C 1
ATOM 691 O O . LEU A 1 89 ? -12.651 1.126 2.350 1.00 94.25 89 LEU A O 1
ATOM 695 N N . PRO A 1 90 ? -14.837 1.684 2.438 1.00 94.12 90 PRO A N 1
ATOM 696 C CA . PRO A 1 90 ? -15.029 1.227 3.812 1.00 94.12 90 PRO A CA 1
ATOM 697 C C . PRO A 1 90 ? -14.614 -0.231 4.023 1.00 94.12 90 PRO A C 1
ATOM 699 O O . PRO A 1 90 ? -13.952 -0.541 5.002 1.00 94.12 90 PRO A O 1
ATOM 702 N N . GLU A 1 91 ? -14.933 -1.114 3.085 1.00 93.81 91 GLU A N 1
ATOM 703 C CA . GLU A 1 91 ? -14.636 -2.546 3.133 1.00 93.81 91 GLU A CA 1
ATOM 704 C C . GLU A 1 91 ? -13.174 -2.892 2.812 1.00 93.81 91 GLU A C 1
ATOM 706 O O . GLU A 1 91 ? -12.742 -4.018 3.063 1.00 93.81 91 GLU A O 1
ATOM 711 N N . ALA A 1 92 ? -12.408 -1.950 2.255 1.00 94.88 92 ALA A N 1
ATOM 712 C CA . ALA A 1 92 ? -11.053 -2.204 1.794 1.00 94.88 92 ALA A CA 1
ATOM 713 C C . ALA A 1 92 ? -10.025 -2.058 2.917 1.00 94.88 92 ALA A C 1
ATOM 715 O O . ALA A 1 92 ? -10.030 -1.094 3.689 1.00 94.88 92 ALA A O 1
ATOM 716 N N . TYR A 1 93 ? -9.080 -2.993 2.950 1.00 96.38 93 TYR A N 1
ATOM 717 C CA . TYR A 1 93 ? -7.825 -2.825 3.674 1.00 96.38 93 TYR A CA 1
ATOM 718 C C . TYR A 1 93 ? -6.993 -1.741 2.992 1.00 96.38 93 TYR A C 1
ATOM 720 O O . TYR A 1 93 ? -7.049 -1.584 1.774 1.00 96.38 93 TYR A O 1
ATOM 728 N N . VAL A 1 94 ? -6.174 -1.023 3.754 1.00 96.69 94 VAL A N 1
ATOM 729 C CA . VAL A 1 94 ? -5.268 -0.017 3.191 1.00 96.69 94 VAL A CA 1
ATOM 730 C C . VAL A 1 94 ? -3.834 -0.428 3.467 1.00 96.69 94 VAL A C 1
ATOM 732 O O . VAL A 1 94 ? -3.449 -0.596 4.625 1.00 96.69 94 VAL A O 1
ATOM 735 N N . PHE A 1 95 ? -3.043 -0.587 2.407 1.00 95.31 95 PHE A N 1
ATOM 736 C CA . PHE A 1 95 ? -1.630 -0.931 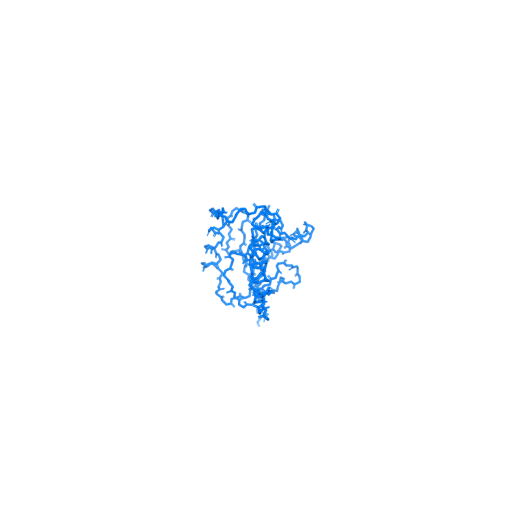2.503 1.00 95.31 95 PHE A CA 1
ATOM 737 C C . PHE A 1 95 ? -0.777 0.184 1.898 1.00 95.31 95 PHE A C 1
ATOM 739 O O . PHE A 1 95 ? -0.790 0.411 0.684 1.00 95.31 95 PHE A O 1
ATOM 746 N N . LEU A 1 96 ? -0.052 0.902 2.757 1.00 94.56 96 LEU A N 1
ATOM 747 C CA . LEU A 1 96 ? 0.713 2.083 2.367 1.00 94.56 96 LEU A CA 1
ATOM 748 C C . LEU A 1 96 ? 2.116 2.083 2.983 1.00 94.56 96 LEU A C 1
ATOM 750 O O . LEU A 1 96 ? 2.340 1.571 4.082 1.00 94.56 96 LEU A O 1
ATOM 754 N N . ASP A 1 97 ? 3.072 2.670 2.268 1.00 92.75 97 ASP A N 1
ATOM 755 C CA . ASP A 1 97 ? 4.435 2.857 2.748 1.00 92.75 97 ASP A CA 1
ATOM 756 C C . ASP A 1 97 ? 4.785 4.345 2.742 1.00 92.75 97 ASP A C 1
ATOM 758 O O . ASP A 1 97 ? 4.934 4.966 1.689 1.00 92.75 97 ASP A O 1
ATOM 762 N N . LEU A 1 98 ? 4.948 4.909 3.940 1.00 90.44 98 LEU A N 1
ATOM 763 C CA . LEU A 1 98 ? 5.094 6.337 4.128 1.00 90.44 98 LEU A CA 1
ATOM 764 C C . LEU A 1 98 ? 6.436 6.925 3.651 1.00 90.44 98 LEU A C 1
ATOM 766 O O . LEU A 1 98 ? 6.633 8.142 3.691 1.00 90.44 98 LEU A O 1
ATOM 770 N N . LYS A 1 99 ? 7.376 6.088 3.199 1.00 87.31 99 LYS A N 1
ATOM 771 C CA . LYS A 1 99 ? 8.718 6.534 2.802 1.00 87.31 99 LYS A CA 1
ATOM 772 C C . LYS A 1 99 ? 8.729 7.413 1.560 1.00 87.31 99 LYS A C 1
ATOM 774 O O . LYS A 1 99 ? 9.591 8.278 1.421 1.00 87.31 99 LYS A O 1
ATOM 779 N N . ALA A 1 100 ? 7.846 7.137 0.610 1.00 79.19 100 ALA A N 1
ATOM 780 C CA . ALA A 1 100 ? 7.788 7.853 -0.655 1.00 79.19 100 ALA A CA 1
ATOM 781 C C . ALA A 1 100 ? 6.393 7.722 -1.252 1.00 79.19 100 ALA A C 1
ATOM 783 O O . ALA A 1 100 ? 5.738 6.715 -1.030 1.00 79.19 100 ALA A O 1
ATOM 784 N N . ALA A 1 101 ? 5.973 8.688 -2.070 1.00 80.56 101 ALA A N 1
ATOM 785 C CA . ALA A 1 101 ? 4.661 8.675 -2.720 1.00 80.56 101 ALA A CA 1
ATOM 786 C C . ALA A 1 101 ? 4.523 7.604 -3.825 1.00 80.56 101 ALA A C 1
ATOM 788 O O . ALA A 1 101 ? 3.406 7.236 -4.175 1.00 80.56 101 ALA A O 1
ATOM 789 N N . TYR A 1 102 ? 5.642 7.067 -4.334 1.00 79.25 102 TYR A N 1
ATOM 790 C CA . TYR A 1 102 ? 5.732 6.015 -5.361 1.00 79.25 102 TYR A CA 1
ATOM 791 C C . TYR A 1 102 ? 4.701 6.162 -6.491 1.00 79.25 102 TYR A C 1
ATOM 793 O O . TYR A 1 102 ? 3.688 5.474 -6.510 1.00 79.25 102 TYR A O 1
ATOM 801 N N . GLY A 1 103 ? 4.967 7.047 -7.454 1.00 77.56 103 GLY A N 1
ATOM 802 C CA . GLY A 1 103 ? 4.107 7.218 -8.634 1.00 77.56 103 GLY A CA 1
ATOM 803 C C . GLY A 1 103 ? 2.833 8.040 -8.405 1.00 77.56 103 GLY A C 1
ATOM 804 O O . GLY A 1 103 ? 2.087 8.244 -9.357 1.00 77.56 103 GLY A O 1
ATOM 805 N N . MET A 1 104 ? 2.607 8.542 -7.189 1.00 86.44 104 MET A N 1
ATOM 806 C CA . MET A 1 104 ? 1.527 9.475 -6.859 1.00 86.44 104 MET A CA 1
ATOM 807 C C . MET A 1 104 ? 2.059 10.911 -6.692 1.00 86.44 104 MET A C 1
ATOM 809 O O . MET A 1 104 ? 3.160 11.082 -6.155 1.00 86.44 104 MET A O 1
ATOM 813 N N . PRO A 1 105 ? 1.306 11.946 -7.116 1.00 90.38 105 PRO A N 1
ATOM 814 C CA . PRO A 1 105 ? 1.570 13.333 -6.739 1.00 90.38 105 PRO A CA 1
ATOM 815 C C . PRO A 1 105 ? 1.662 13.508 -5.215 1.00 90.38 105 PRO A C 1
ATOM 817 O O . PRO A 1 105 ? 0.940 12.861 -4.456 1.00 90.38 105 PRO A O 1
ATOM 820 N N . GLN A 1 106 ? 2.582 14.356 -4.751 1.00 88.94 106 GLN A N 1
ATOM 821 C CA . GLN A 1 106 ? 2.877 14.488 -3.320 1.00 88.94 106 GLN A CA 1
ATOM 822 C C . GLN A 1 106 ? 1.679 15.007 -2.510 1.00 88.94 106 GLN A C 1
ATOM 824 O O . GLN A 1 106 ? 1.469 14.568 -1.384 1.00 88.94 106 GLN A O 1
ATOM 829 N N . ASP A 1 107 ? 0.911 15.928 -3.076 1.00 92.38 107 ASP A N 1
ATOM 830 C CA . ASP A 1 107 ? -0.324 16.478 -2.519 1.00 92.38 107 ASP A CA 1
ATOM 831 C C . ASP A 1 107 ? -1.389 15.395 -2.314 1.00 92.38 107 ASP A C 1
ATOM 833 O O . ASP A 1 107 ? -1.847 15.212 -1.187 1.00 92.38 107 ASP A O 1
ATOM 837 N N . GLN A 1 108 ? -1.688 14.612 -3.355 1.00 92.44 108 GLN A N 1
ATOM 838 C CA . GLN A 1 108 ? -2.635 13.490 -3.275 1.00 92.44 108 GLN A CA 1
ATOM 839 C C . GLN A 1 108 ? -2.181 12.438 -2.262 1.00 92.44 108 GLN A C 1
ATOM 841 O O . GLN A 1 108 ? -2.971 11.892 -1.497 1.00 92.44 108 GLN A O 1
ATOM 846 N N . TYR A 1 109 ? -0.878 12.172 -2.219 1.00 92.94 109 TYR A N 1
ATOM 847 C CA . TYR A 1 109 ? -0.308 11.222 -1.278 1.00 92.94 109 TYR A CA 1
ATOM 848 C C . TYR A 1 109 ? -0.451 11.681 0.175 1.00 92.94 109 TYR A C 1
ATOM 850 O O . TYR A 1 109 ? -0.821 10.885 1.039 1.00 92.94 109 TYR A O 1
ATOM 858 N N . LEU A 1 110 ? -0.189 12.961 0.452 1.00 93.75 110 LEU A N 1
ATOM 859 C CA . LEU A 1 110 ? -0.382 13.530 1.784 1.00 93.75 110 LEU A CA 1
ATOM 860 C C . LEU A 1 110 ? -1.856 13.555 2.182 1.00 93.75 110 LEU A C 1
ATOM 862 O O . LEU A 1 110 ? -2.158 13.329 3.350 1.00 93.75 110 LEU A O 1
ATOM 866 N N . GLU A 1 111 ? -2.755 13.820 1.236 1.00 95.50 111 GLU A N 1
ATOM 867 C CA . GLU A 1 111 ? -4.197 13.762 1.456 1.00 95.50 111 GLU A CA 1
ATOM 868 C C . GLU A 1 111 ? -4.630 12.352 1.866 1.00 95.50 111 GLU A C 1
ATOM 870 O O . GLU A 1 111 ? -5.151 12.179 2.964 1.00 95.50 111 GLU A O 1
ATOM 875 N N . VAL A 1 112 ? -4.299 11.332 1.068 1.00 95.75 112 VAL A N 1
ATOM 876 C CA . VAL A 1 112 ? -4.621 9.934 1.389 1.00 95.75 112 VAL A CA 1
ATOM 877 C C . VAL A 1 112 ? -4.017 9.509 2.726 1.00 95.75 112 VAL A C 1
ATOM 879 O O . VAL A 1 112 ? -4.701 8.903 3.549 1.00 95.75 112 VAL A O 1
ATOM 882 N N . ALA A 1 113 ? -2.741 9.826 2.964 1.00 95.25 113 ALA A N 1
ATOM 883 C CA . ALA A 1 113 ? -2.080 9.485 4.217 1.00 95.25 113 ALA A CA 1
ATOM 884 C C . ALA A 1 113 ? -2.783 10.132 5.418 1.00 95.25 113 ALA A C 1
ATOM 886 O O . ALA A 1 113 ? -2.991 9.456 6.422 1.00 95.25 113 ALA A O 1
ATOM 887 N N . ARG A 1 114 ? -3.186 11.406 5.317 1.00 95.75 114 ARG A N 1
ATOM 888 C CA . ARG A 1 114 ? -3.956 12.083 6.370 1.00 95.75 114 ARG A CA 1
ATOM 889 C C . ARG A 1 114 ? -5.305 11.421 6.578 1.00 95.75 114 ARG A C 1
ATOM 891 O O . ARG A 1 114 ? -5.562 11.009 7.696 1.00 95.75 114 ARG A O 1
ATOM 898 N N . THR A 1 115 ? -6.095 11.213 5.526 1.00 96.38 115 THR A N 1
ATOM 899 C CA . THR A 1 115 ? -7.414 10.568 5.631 1.00 96.38 115 THR A CA 1
ATOM 900 C C . THR A 1 115 ? -7.329 9.210 6.324 1.00 96.38 115 THR A C 1
ATOM 902 O O . THR A 1 115 ? -8.090 8.932 7.243 1.00 96.38 115 THR A O 1
ATOM 905 N N . VAL A 1 116 ? -6.363 8.372 5.937 1.00 95.88 116 VAL A N 1
ATOM 906 C CA . VAL A 1 116 ? -6.184 7.046 6.545 1.00 95.88 116 VAL A CA 1
ATOM 907 C C . VAL A 1 116 ? -5.766 7.156 8.010 1.00 95.88 116 VAL A C 1
ATOM 909 O O . VAL A 1 116 ? -6.242 6.384 8.840 1.00 95.88 116 VAL A O 1
ATOM 912 N N . MET A 1 117 ? -4.873 8.088 8.350 1.00 95.75 117 MET A N 1
ATOM 913 C CA . MET A 1 117 ? -4.456 8.273 9.740 1.00 95.75 117 MET A CA 1
ATOM 914 C C . MET A 1 117 ? -5.573 8.881 10.587 1.00 95.75 117 MET A C 1
ATOM 916 O O . MET A 1 117 ? -5.740 8.450 11.723 1.00 95.75 117 MET A O 1
ATOM 920 N N . ASP A 1 118 ? -6.354 9.813 10.051 1.00 96.31 118 ASP A N 1
ATOM 921 C CA . ASP A 1 118 ? -7.508 10.412 10.720 1.00 96.31 118 ASP A CA 1
ATOM 922 C C . ASP A 1 118 ? -8.572 9.343 11.006 1.00 96.31 118 ASP A C 1
ATOM 924 O O . ASP A 1 118 ? -9.020 9.233 12.145 1.00 96.31 118 ASP A O 1
ATOM 928 N N . ASP A 1 119 ? -8.873 8.467 10.036 1.00 95.69 119 ASP A N 1
ATOM 929 C CA . ASP A 1 119 ? -9.746 7.298 10.225 1.00 95.69 119 ASP A CA 1
ATOM 930 C C . ASP A 1 119 ? -9.244 6.386 11.367 1.00 95.69 119 ASP A C 1
ATOM 932 O O . ASP A 1 119 ? -10.032 5.862 12.157 1.00 95.69 119 ASP A O 1
ATOM 936 N N . VAL A 1 120 ? -7.925 6.171 11.466 1.00 96.00 120 VAL A N 1
ATOM 937 C CA . VAL A 1 120 ? -7.320 5.364 12.542 1.00 96.00 120 VAL A CA 1
ATOM 938 C C . VAL A 1 120 ? -7.430 6.064 13.898 1.00 96.00 120 VAL A C 1
ATOM 940 O O . VAL A 1 120 ? -7.761 5.418 14.891 1.00 96.00 120 VAL A O 1
ATOM 943 N N . HIS A 1 121 ? -7.183 7.375 13.961 1.00 95.69 121 HIS A N 1
ATOM 944 C CA . HIS A 1 121 ? -7.291 8.151 15.202 1.00 95.69 121 HIS A CA 1
ATOM 945 C C . HIS A 1 121 ? -8.740 8.275 15.681 1.00 95.69 121 HIS A C 1
ATOM 947 O O . HIS A 1 121 ? -8.989 8.238 16.884 1.00 95.69 121 HIS A O 1
ATOM 953 N N . ALA A 1 122 ? -9.691 8.375 14.751 1.00 95.00 122 ALA A N 1
ATOM 954 C CA . ALA A 1 122 ? -11.122 8.370 15.031 1.00 95.00 122 ALA A CA 1
ATOM 955 C C . ALA A 1 122 ? -11.640 6.990 15.479 1.00 95.00 122 ALA A C 1
ATOM 957 O O . ALA A 1 122 ? -12.776 6.875 15.931 1.00 95.00 122 ALA A O 1
ATOM 958 N N . GLY A 1 123 ? -10.822 5.936 15.364 1.00 94.12 123 GLY A N 1
ATOM 959 C CA . GLY A 1 123 ? -11.222 4.562 15.665 1.00 94.12 123 GLY A CA 1
ATOM 960 C C . GLY A 1 123 ? -12.131 3.943 14.602 1.00 94.12 123 GLY A C 1
ATOM 961 O O . GLY A 1 123 ? -12.631 2.836 14.798 1.00 94.12 123 GLY A O 1
ATOM 962 N N . GLU A 1 124 ? -12.324 4.620 13.468 1.00 95.06 124 GLU A N 1
ATOM 963 C CA . GLU A 1 124 ? -13.074 4.089 12.335 1.00 95.06 124 GLU A CA 1
ATOM 964 C C . GLU A 1 124 ? -12.311 2.960 11.662 1.00 95.06 124 GLU A C 1
ATOM 966 O O . GLU A 1 124 ? -12.925 2.011 11.200 1.00 95.06 124 GLU A O 1
ATOM 971 N N . ARG A 1 125 ? -10.978 3.011 11.631 1.00 95.81 125 ARG A N 1
ATOM 972 C CA . ARG A 1 125 ? -10.128 1.907 11.173 1.00 95.81 125 ARG A CA 1
ATOM 973 C C . ARG A 1 125 ? -9.177 1.473 12.279 1.00 95.81 125 ARG A C 1
ATOM 975 O O . ARG A 1 125 ? -8.762 2.265 13.119 1.00 95.81 125 ARG A O 1
ATOM 982 N N . ARG A 1 126 ? -8.758 0.209 12.250 1.00 95.19 126 ARG A N 1
ATOM 983 C CA . ARG A 1 126 ? -7.738 -0.325 13.155 1.00 95.19 126 ARG A CA 1
ATOM 984 C C . ARG A 1 126 ? -6.397 -0.428 12.444 1.00 95.19 126 ARG A C 1
ATOM 986 O O . ARG A 1 126 ? -6.299 -0.999 11.358 1.00 95.19 126 ARG A O 1
ATOM 993 N N . LEU A 1 127 ? -5.342 0.041 13.100 1.00 95.94 127 LEU A N 1
ATOM 994 C CA . LEU A 1 127 ? -3.973 -0.235 12.684 1.00 95.94 127 LEU A CA 1
ATOM 995 C C . LEU A 1 127 ? -3.651 -1.714 12.945 1.00 95.94 127 LEU A C 1
ATOM 997 O O . LEU A 1 127 ? -3.633 -2.154 14.093 1.00 95.94 127 LEU A O 1
ATOM 1001 N N . LEU A 1 128 ? -3.449 -2.490 11.881 1.00 95.06 128 LEU A N 1
ATOM 1002 C CA . LEU A 1 128 ? -3.159 -3.926 11.969 1.00 95.06 128 LEU A CA 1
ATOM 1003 C C . LEU A 1 128 ? -1.665 -4.195 12.047 1.00 95.06 128 LEU A C 1
ATOM 1005 O O . LEU A 1 128 ? -1.237 -5.098 12.757 1.00 95.06 128 LEU A O 1
ATOM 1009 N N . HIS A 1 129 ? -0.886 -3.398 11.321 1.00 96.12 129 HIS A N 1
ATOM 1010 C CA . HIS A 1 129 ? 0.556 -3.541 11.274 1.00 96.12 129 HIS A CA 1
ATOM 1011 C C . HIS A 1 129 ? 1.236 -2.187 11.136 1.00 96.12 129 HIS A C 1
ATOM 1013 O O . HIS A 1 129 ? 0.840 -1.374 10.300 1.00 96.12 129 HIS A O 1
ATOM 1019 N N . GLN A 1 130 ? 2.302 -1.984 11.908 1.00 95.25 130 GLN A N 1
ATOM 1020 C CA . GLN A 1 130 ? 3.191 -0.837 11.773 1.00 95.25 130 GLN A CA 1
ATOM 1021 C C . GLN A 1 130 ? 4.633 -1.257 12.046 1.00 95.25 130 GLN A C 1
ATOM 1023 O O . GLN A 1 130 ? 4.966 -1.727 13.134 1.00 95.25 130 GLN A O 1
ATOM 1028 N N . LYS A 1 131 ? 5.519 -1.035 11.071 1.00 94.44 131 LYS A N 1
ATOM 1029 C CA . LYS A 1 131 ? 6.969 -1.100 11.295 1.00 94.44 131 LYS A CA 1
ATOM 1030 C C . LYS A 1 131 ? 7.682 -0.056 10.453 1.00 94.44 131 LYS A C 1
ATOM 1032 O O . LYS A 1 131 ? 7.722 -0.151 9.225 1.00 94.44 131 LYS A O 1
ATOM 1037 N N . GLY A 1 132 ? 8.295 0.910 11.134 1.00 92.00 132 GLY A N 1
ATOM 1038 C CA . GLY A 1 132 ? 8.871 2.076 10.477 1.00 92.00 132 GLY A CA 1
ATOM 1039 C C . GLY A 1 132 ? 7.783 2.836 9.725 1.00 92.00 132 GLY A C 1
ATOM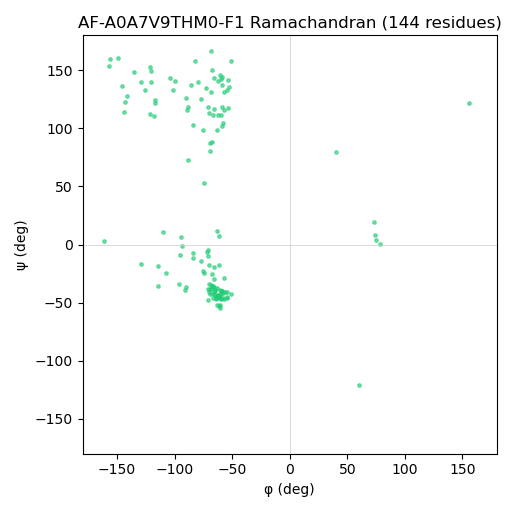 1040 O O . GLY A 1 132 ? 6.790 3.239 10.319 1.00 92.00 132 GLY A O 1
ATOM 1041 N N . GLU A 1 133 ? 7.965 2.982 8.416 1.00 92.62 133 GLU A N 1
ATOM 1042 C CA . GLU A 1 133 ? 7.052 3.719 7.540 1.00 92.62 133 GLU A CA 1
ATOM 1043 C C . GLU A 1 133 ? 6.004 2.811 6.871 1.00 92.62 133 GLU A C 1
ATOM 1045 O O . GLU A 1 133 ? 5.190 3.303 6.107 1.00 92.62 133 GLU A O 1
ATOM 1050 N N . LEU A 1 134 ? 6.009 1.493 7.102 1.00 94.38 134 LEU A N 1
ATOM 1051 C CA . L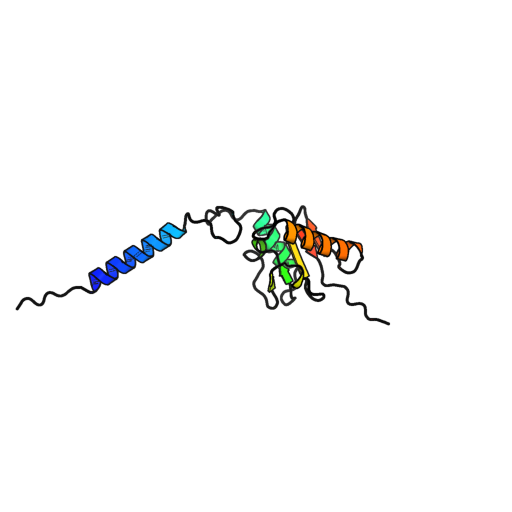EU A 1 134 ? 5.037 0.578 6.494 1.00 94.38 134 LEU A CA 1
ATOM 1052 C C . LEU A 1 134 ? 3.801 0.425 7.386 1.00 94.38 134 LEU A C 1
ATOM 1054 O O . LEU A 1 134 ? 3.944 0.023 8.545 1.00 94.38 134 LEU A O 1
ATOM 1058 N N . TYR A 1 135 ? 2.614 0.671 6.827 1.00 96.19 135 TYR A N 1
ATOM 1059 C CA . TYR A 1 135 ? 1.335 0.588 7.531 1.00 96.19 135 TYR A CA 1
ATOM 1060 C C . TYR A 1 135 ? 0.363 -0.331 6.796 1.00 96.19 135 TYR A C 1
ATOM 1062 O O . TYR A 1 135 ? 0.151 -0.192 5.590 1.00 96.19 135 TYR A O 1
ATOM 1070 N N . LEU A 1 136 ? -0.271 -1.226 7.554 1.00 96.38 136 LEU A N 1
ATOM 1071 C CA . LEU A 1 136 ? -1.454 -1.965 7.129 1.00 96.38 136 LEU A CA 1
ATOM 1072 C C . LEU A 1 136 ? -2.618 -1.595 8.041 1.00 96.38 136 LEU A C 1
ATOM 1074 O O . LEU A 1 136 ? -2.541 -1.749 9.263 1.00 96.38 136 LEU A O 1
ATOM 1078 N N . VAL A 1 137 ? -3.702 -1.133 7.437 1.00 96.94 137 VAL A N 1
ATOM 1079 C CA . VAL A 1 137 ? -4.884 -0.639 8.135 1.00 96.94 137 VAL A CA 1
ATOM 1080 C C . VAL A 1 137 ? -6.096 -1.469 7.723 1.00 96.94 137 VAL A C 1
ATOM 1082 O O . VAL A 1 137 ? -6.232 -1.862 6.562 1.00 96.94 137 VAL A O 1
ATOM 1085 N N . SER A 1 138 ? -6.958 -1.774 8.690 1.00 95.94 138 SER A N 1
ATOM 1086 C CA . SER A 1 138 ? -8.170 -2.555 8.469 1.00 95.94 138 SER A CA 1
ATOM 1087 C C . SER A 1 138 ? -9.203 -1.795 7.626 1.00 95.94 138 SER A C 1
ATOM 1089 O O . SER A 1 138 ? -9.124 -0.567 7.497 1.00 95.94 138 SER A O 1
ATOM 1091 N N . PRO A 1 139 ? -10.232 -2.501 7.131 1.00 95.75 139 PRO A N 1
ATOM 1092 C CA . PRO A 1 139 ? -11.497 -1.894 6.741 1.00 95.75 139 PRO A CA 1
ATOM 1093 C C . PRO A 1 139 ? -12.048 -1.004 7.857 1.00 95.75 139 PRO A C 1
ATOM 1095 O O . PRO A 1 139 ? -11.695 -1.186 9.034 1.00 95.75 139 PRO A O 1
ATOM 1098 N N . LYS A 1 140 ? -12.914 -0.057 7.491 1.00 94.31 140 LYS A N 1
ATOM 1099 C CA . LYS A 1 140 ? -13.691 0.692 8.469 1.00 94.31 140 LYS A CA 1
ATOM 1100 C C . LYS A 1 140 ? -14.523 -0.288 9.292 1.00 94.31 140 LYS A C 1
ATOM 1102 O O . LYS A 1 140 ? -15.101 -1.230 8.750 1.00 94.31 140 LYS A O 1
ATOM 1107 N N . VAL A 1 141 ? -14.575 -0.074 10.600 1.00 85.81 141 VAL A N 1
ATOM 1108 C CA . VAL A 1 141 ? -15.529 -0.723 11.487 1.00 85.81 141 VAL A CA 1
ATOM 1109 C C . VAL A 1 141 ? -16.889 -0.243 11.009 1.00 85.81 141 VAL A C 1
ATOM 1111 O O . VAL A 1 141 ? -17.291 0.885 11.278 1.00 85.81 141 VAL A O 1
ATOM 1114 N N . SER A 1 142 ? -17.568 -1.066 10.213 1.00 66.06 142 SER A N 1
ATOM 1115 C CA . SER A 1 142 ? -18.966 -0.841 9.886 1.00 66.06 142 SER A CA 1
ATOM 1116 C C . SER A 1 142 ? -19.697 -0.803 11.217 1.00 66.06 142 SER A C 1
ATOM 1118 O O . SER A 1 142 ? -19.848 -1.844 11.861 1.00 66.06 142 SER A O 1
ATOM 1120 N N . GLY A 1 143 ? -20.080 0.390 11.667 1.00 54.72 143 GLY A N 1
ATOM 1121 C CA . GLY A 1 143 ? -21.051 0.497 12.735 1.00 54.72 143 GLY A CA 1
ATOM 1122 C C . GLY A 1 143 ? -22.249 -0.325 12.291 1.00 54.72 143 GLY A C 1
ATOM 1123 O O . GLY A 1 143 ? -22.834 -0.044 11.249 1.00 54.72 143 GLY A O 1
ATOM 1124 N N . THR A 1 144 ? -22.580 -1.378 13.025 1.00 39.91 144 THR A N 1
ATOM 1125 C CA . THR A 1 144 ? -23.983 -1.740 13.153 1.00 39.91 144 THR A CA 1
ATOM 1126 C C . THR A 1 144 ? -24.609 -0.527 13.840 1.00 39.91 144 THR A C 1
ATOM 1128 O O . THR A 1 144 ? -24.219 -0.244 14.976 1.00 39.91 144 THR A O 1
ATOM 1131 N N . PRO A 1 145 ? -25.470 0.270 13.181 1.00 45.06 145 PRO A N 1
ATOM 1132 C CA . PRO A 1 145 ? -26.379 1.093 13.950 1.00 45.06 145 PRO A CA 1
ATOM 1133 C C . PRO A 1 145 ? -27.314 0.117 14.670 1.00 45.06 145 PRO A C 1
ATOM 1135 O O . PRO A 1 145 ? -27.987 -0.661 13.999 1.00 45.06 145 PRO A O 1
ATOM 1138 N N . ASP A 1 146 ? -27.227 0.142 16.000 1.00 43.50 146 ASP A N 1
ATOM 1139 C CA . ASP A 1 146 ? -28.130 -0.414 17.021 1.00 43.50 146 ASP A CA 1
ATOM 1140 C C . ASP A 1 146 ? -28.786 -1.790 16.778 1.00 43.50 146 ASP A C 1
ATOM 1142 O O . ASP A 1 146 ? -29.712 -1.921 15.946 1.00 43.50 146 ASP A O 1
#

Radius of gyration: 22.58 Å; Cα contacts (8 Å, |Δi|>4): 190; chains: 1; bounding box: 47×36×82 Å

Sequence (146 aa):
MLNRGWPEDRAVLMLALFTITVGMAQIPMPTRSDGNRRFPVEVTARDLYRLQVARTDLPADAPVALQFGLWGITPTRPGMLALTVENLLPEAYVFLDLKAAYGMPQDQYLEVARTVMDDVHAGERRLLHQKGELYLVSPKVSGTPD

Solvent-accessible surface area (backbone atoms only — not comparable to full-atom values): 8483 Å² total; per-residue (Å²): 135,84,83,78,86,74,68,61,66,61,49,52,50,51,48,52,51,49,54,50,51,54,56,58,58,50,62,82,43,57,57,87,63,46,85,48,81,59,61,98,72,79,80,43,75,66,53,55,49,53,30,47,47,44,64,74,73,44,64,77,76,51,32,28,16,33,35,55,63,47,57,91,49,40,76,89,48,62,60,69,37,64,57,44,72,89,46,66,44,53,79,23,26,39,42,45,53,72,82,55,56,32,86,46,60,65,67,61,40,52,48,40,52,47,53,56,49,48,35,37,74,72,60,38,20,50,80,75,42,78,60,92,50,38,40,34,31,43,31,43,65,75,73,75,80,128

Mean predicted aligned error: 10.6 Å

Foldseek 3Di:
DDPPDDDPVVVVVVVVVVVVVVVVVCQQDQPLQFPDRDNVPCPDPVLVVLLVCLVPQPDQAFAAAEDSVCPVRHPDYPNYHHQFPVSLALRYKYKDFQPDSGPDDPVRSVVSVCVQVVCCVVVQWPFRDDDPRTTIIGRGPPDPPD

pLDDT: mean 82.96, std 16.23, range [39.91, 96.94]